Protein AF-I8ZLS2-F1 (afdb_monomer)

Solvent-accessible surface area (backbone atoms only — not comparable to full-atom values): 9508 Å² total; per-residue (Å²): 134,56,75,64,62,49,50,49,52,53,51,56,55,46,58,72,50,44,85,75,38,63,68,70,61,53,52,52,38,51,51,44,52,49,48,49,39,51,52,36,52,48,52,54,50,51,46,39,74,74,70,47,49,79,75,54,50,71,69,41,49,91,38,90,87,40,70,67,37,42,52,49,46,52,49,36,13,74,75,77,31,34,45,71,34,33,87,58,23,58,75,43,56,72,40,91,88,47,81,65,40,54,65,54,51,51,50,37,54,52,49,37,63,70,38,39,19,83,90,37,36,92,79,53,60,69,69,53,49,67,42,59,74,42,49,67,63,52,29,98,44,72,70,47,18,22,51,46,48,52,52,50,51,59,64,52,63,77,62,79,64,93,86,73,82,130

Radius of gyration: 16.26 Å; Cα contacts (8 Å, |Δi|>4): 140; chains: 1; bounding box: 38×34×47 Å

Nearest PDB s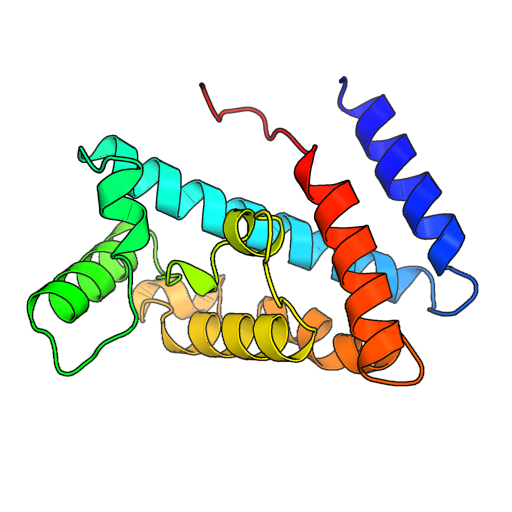tructures (foldseek):
  5f5p-assembly1_A  TM=2.804E-01  e=4.391E+00  Homo sapiens
  3pi8-assembly1_D  TM=2.028E-01  e=1.449E+00  Bos taurus
  6xz6-assembly2_C  TM=2.350E-01  e=3.413E+00  Trypanosoma brucei brucei TREU927
  1si4-assembly1_B  TM=1.750E-01  e=3.775E+00  Homo sapiens

Organism: NCBI:txid997891

pLDDT: mean 86.08, std 15.0, range [33.38, 98.56]

Foldseek 3Di:
DDPVVLVVLLVVLLVVQCVQDPSVLSVLLLVLLLVLQVLLVVLVVVCVVVPDDPVNLLVQDDDPVDPVNVVVLVVCCVPVFFGFHSCLRLVNCPDVPRPDWLVSPLVRLVRGLVSGHPVCCVPCHCSCVSNNVCLCSCDVDRVSSRVSVVSSSVSSVPDDDPPDDD

Mean predicted aligned error: 6.28 Å

InterPro domains:
  IPR022749 N6 adenine-specific DNA methyltransferase, N-terminal domain [PF12161] (6-156)
  IPR029063 S-adenosyl-L-methionine-dependent methyltransferase superfamily [SSF53335] (4-162)
  IPR038333 Type I restriction enzyme EcoKI-like, methylase subunit, N-terminal domain superfamily [G3DSA:1.20.1260.30] (1-164)

Structure (mmCIF, N/CA/C/O backbone):
data_AF-I8ZLS2-F1
#
_entry.id   AF-I8ZLS2-F1
#
loop_
_atom_site.group_PDB
_atom_site.id
_atom_site.type_symbol
_atom_site.label_atom_id
_atom_site.label_alt_id
_atom_site.label_comp_id
_atom_site.label_asym_id
_atom_site.label_entity_id
_atom_site.label_seq_id
_atom_site.pdbx_PDB_ins_code
_atom_site.Cartn_x
_atom_site.Cartn_y
_atom_site.Cartn_z
_atom_site.occupancy
_atom_site.B_iso_or_equiv
_atom_site.auth_seq_id
_atom_site.auth_comp_id
_atom_site.auth_asym_id
_atom_site.auth_atom_id
_atom_site.pdbx_PDB_model_num
ATOM 1 N N . MET A 1 1 ? -12.319 11.341 -17.790 1.00 52.16 1 MET A N 1
ATOM 2 C CA . MET A 1 1 ? -11.502 10.363 -18.543 1.00 52.16 1 MET A CA 1
ATOM 3 C C . MET A 1 1 ? -12.321 9.091 -18.678 1.00 52.16 1 MET A C 1
ATOM 5 O O . MET A 1 1 ? -12.810 8.620 -17.657 1.00 52.16 1 MET A O 1
ATOM 9 N N . ASN A 1 2 ? -12.563 8.592 -19.894 1.00 56.50 2 ASN A N 1
ATOM 10 C CA . ASN A 1 2 ? -13.366 7.371 -20.076 1.00 56.50 2 ASN A CA 1
ATOM 11 C C . ASN A 1 2 ? -12.494 6.100 -19.935 1.00 56.50 2 ASN A C 1
ATOM 13 O O . ASN A 1 2 ? -11.265 6.175 -20.029 1.00 56.50 2 ASN A O 1
ATOM 17 N N . LYS A 1 3 ? -13.121 4.931 -19.727 1.00 54.72 3 LYS A N 1
ATOM 18 C CA . LYS A 1 3 ? -12.433 3.633 -19.538 1.00 54.72 3 LYS A CA 1
ATOM 19 C C . LYS A 1 3 ? -11.447 3.291 -20.671 1.00 54.72 3 LYS A C 1
ATOM 21 O O . LYS A 1 3 ? -10.417 2.674 -20.427 1.00 54.72 3 LYS A O 1
ATOM 26 N N . GLN A 1 4 ? -11.734 3.729 -21.893 1.00 55.09 4 GLN A N 1
ATOM 27 C CA . GLN A 1 4 ? -10.960 3.449 -23.104 1.00 55.09 4 GLN A CA 1
ATOM 28 C C . GLN A 1 4 ? -9.694 4.314 -23.197 1.00 55.09 4 GLN A C 1
ATOM 30 O O . GLN A 1 4 ? -8.612 3.808 -23.468 1.00 55.09 4 GLN A O 1
ATOM 35 N N . GLN A 1 5 ? -9.794 5.609 -22.880 1.00 58.91 5 GLN A N 1
ATOM 36 C CA . GLN A 1 5 ? -8.637 6.513 -22.780 1.00 58.91 5 GLN A CA 1
ATOM 37 C C . GLN A 1 5 ? -7.665 6.064 -21.689 1.00 58.91 5 GLN A C 1
ATOM 39 O O . GLN A 1 5 ? -6.450 6.217 -21.811 1.00 58.91 5 GLN A O 1
ATOM 44 N N . LEU A 1 6 ? -8.217 5.493 -20.625 1.00 60.62 6 LEU A N 1
ATOM 45 C CA . LEU A 1 6 ? -7.468 4.982 -19.501 1.00 60.62 6 LEU A CA 1
ATOM 46 C C . LEU A 1 6 ? -6.737 3.683 -19.824 1.00 60.62 6 LEU A C 1
ATOM 48 O O . LEU A 1 6 ? -5.533 3.593 -19.593 1.00 60.62 6 LEU A O 1
ATOM 52 N N . ALA A 1 7 ? -7.430 2.733 -20.454 1.00 63.19 7 ALA A N 1
ATOM 53 C CA . ALA A 1 7 ? -6.807 1.545 -21.020 1.00 63.19 7 ALA A CA 1
ATOM 54 C C . ALA A 1 7 ? -5.687 1.928 -22.000 1.00 63.19 7 ALA A C 1
ATOM 56 O O . ALA A 1 7 ? -4.582 1.415 -21.878 1.00 63.19 7 ALA A O 1
ATOM 57 N N . ASN A 1 8 ? -5.917 2.905 -22.886 1.00 64.19 8 ASN A N 1
ATOM 58 C CA . ASN A 1 8 ? -4.910 3.382 -23.837 1.00 64.19 8 ASN A CA 1
ATOM 59 C C . ASN A 1 8 ? -3.694 4.025 -23.152 1.00 64.19 8 ASN A C 1
ATOM 61 O O . ASN A 1 8 ? -2.567 3.774 -23.569 1.00 64.19 8 ASN A O 1
ATOM 65 N N . LYS A 1 9 ? -3.880 4.819 -22.086 1.00 64.50 9 LYS A N 1
ATOM 66 C CA . LYS A 1 9 ? -2.7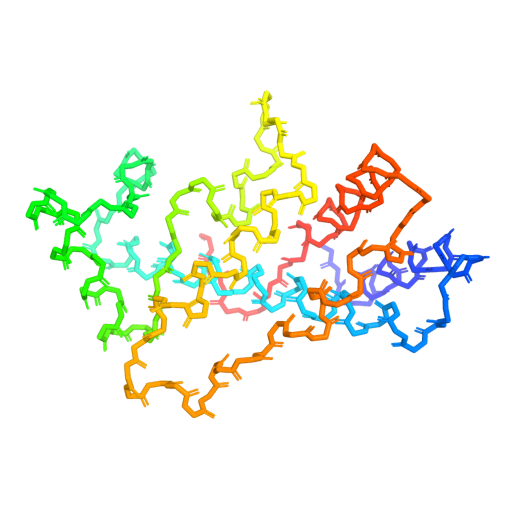63 5.371 -21.297 1.00 64.50 9 LYS A CA 1
ATOM 67 C C . LYS A 1 9 ? -1.981 4.280 -20.566 1.00 64.50 9 LYS A C 1
ATOM 69 O O . LYS A 1 9 ? -0.747 4.328 -20.575 1.00 64.50 9 LYS A O 1
ATOM 74 N N . ILE A 1 10 ? -2.684 3.308 -19.970 1.00 63.28 10 ILE A N 1
ATOM 75 C CA . ILE A 1 10 ? -2.067 2.139 -19.332 1.00 63.28 10 ILE A CA 1
ATOM 76 C C . ILE A 1 10 ? -1.202 1.406 -20.356 1.00 63.28 10 ILE A C 1
ATOM 78 O O . ILE A 1 10 ? -0.015 1.185 -20.127 1.00 63.28 10 ILE A O 1
ATOM 82 N N . TRP A 1 11 ? -1.775 1.114 -21.523 1.00 64.81 11 TRP A N 1
ATOM 83 C CA . TRP A 1 11 ? -1.114 0.378 -22.594 1.00 64.81 11 TRP A CA 1
ATOM 84 C C . TRP A 1 11 ? 0.059 1.150 -23.216 1.00 64.81 11 TRP A C 1
ATOM 86 O O . TRP A 1 11 ? 1.114 0.580 -23.484 1.00 64.81 11 TRP A O 1
ATOM 96 N N . ALA A 1 12 ? -0.070 2.466 -23.401 1.00 65.06 12 ALA A N 1
ATOM 97 C CA . ALA A 1 12 ? 0.999 3.306 -23.939 1.00 65.06 12 ALA A CA 1
ATOM 98 C C . ALA A 1 12 ? 2.199 3.408 -22.984 1.00 65.06 12 ALA A C 1
ATOM 100 O O . ALA A 1 12 ? 3.350 3.366 -23.423 1.00 65.06 12 ALA A O 1
ATOM 101 N N . SER A 1 13 ? 1.945 3.510 -21.678 1.00 60.84 13 SER A N 1
ATOM 102 C CA . SER A 1 13 ? 3.008 3.487 -20.666 1.00 60.84 13 SER A CA 1
ATOM 103 C C . SER A 1 13 ? 3.629 2.097 -20.542 1.00 60.84 13 SER A C 1
ATOM 105 O O . SER A 1 13 ? 4.850 1.990 -20.429 1.00 60.84 13 SER A O 1
ATOM 107 N N . ALA A 1 14 ? 2.812 1.048 -20.684 1.00 59.34 14 ALA A N 1
ATOM 108 C CA . ALA A 1 14 ? 3.280 -0.328 -20.761 1.00 59.34 14 ALA A CA 1
ATOM 109 C C . ALA A 1 14 ? 4.263 -0.549 -21.907 1.00 59.34 14 ALA A C 1
ATOM 111 O O . ALA A 1 14 ? 5.346 -1.097 -21.707 1.00 59.34 14 ALA A O 1
ATOM 112 N N . ASN A 1 15 ? 3.943 -0.039 -23.095 1.00 62.03 15 ASN A N 1
ATOM 113 C CA . ASN A 1 15 ? 4.819 -0.143 -24.257 1.00 62.03 15 ASN A CA 1
ATOM 114 C C . ASN A 1 15 ? 6.165 0.560 -24.080 1.00 62.03 15 ASN A C 1
ATOM 116 O O . ASN A 1 15 ? 7.161 0.072 -24.604 1.00 62.03 15 ASN A O 1
ATOM 120 N N . LYS A 1 16 ? 6.233 1.667 -23.328 1.00 62.22 16 LYS A N 1
ATOM 121 C CA . LYS A 1 16 ? 7.511 2.344 -23.040 1.00 62.22 16 LYS A CA 1
ATOM 122 C C . LYS A 1 16 ? 8.429 1.519 -22.133 1.00 62.22 16 LYS A C 1
ATOM 124 O O . LYS A 1 16 ? 9.641 1.685 -22.201 1.00 62.22 16 LYS A O 1
ATOM 129 N N . MET A 1 17 ? 7.868 0.641 -21.300 1.00 56.22 17 MET A N 1
ATOM 130 C CA . MET A 1 17 ? 8.620 -0.237 -20.389 1.00 56.22 17 MET A CA 1
ATOM 131 C C . MET A 1 17 ? 8.862 -1.643 -20.966 1.00 56.22 17 MET A C 1
ATOM 133 O O . MET A 1 17 ? 9.765 -2.350 -20.519 1.00 56.22 17 MET A O 1
ATOM 137 N N . ARG A 1 18 ? 8.107 -2.021 -22.007 1.00 56.62 18 ARG A N 1
ATOM 138 C CA . ARG A 1 18 ? 8.181 -3.301 -22.731 1.00 56.62 18 ARG A CA 1
ATOM 139 C C . ARG A 1 18 ? 9.554 -3.609 -23.337 1.00 56.62 18 ARG A C 1
ATOM 141 O O . ARG A 1 18 ? 9.837 -4.767 -23.610 1.00 56.62 18 ARG A O 1
ATOM 148 N N . SER A 1 19 ? 10.417 -2.611 -23.530 1.00 56.91 19 SER A N 1
ATOM 149 C CA . SER A 1 19 ? 11.779 -2.832 -24.036 1.00 56.91 19 SER A CA 1
ATOM 150 C C . SER A 1 19 ? 12.711 -3.529 -23.034 1.00 56.91 19 SER A C 1
ATOM 152 O O . SER A 1 19 ? 13.779 -3.973 -23.443 1.00 56.91 19 SER A O 1
ATOM 154 N N . LYS A 1 20 ? 12.329 -3.642 -21.749 1.00 58.09 20 LYS A N 1
ATOM 155 C CA . LYS A 1 20 ? 13.156 -4.261 -20.692 1.00 58.09 20 LYS A CA 1
ATOM 156 C C . LYS A 1 20 ? 12.515 -5.455 -19.967 1.00 58.09 20 LYS A C 1
ATOM 158 O O . LYS A 1 20 ? 13.225 -6.182 -19.284 1.00 58.09 20 LYS A O 1
ATOM 163 N N . ILE A 1 21 ? 11.201 -5.665 -20.087 1.00 62.72 21 ILE A N 1
ATOM 164 C CA . ILE A 1 21 ? 10.448 -6.707 -19.362 1.00 62.72 21 ILE A CA 1
ATOM 165 C C . ILE A 1 21 ? 9.556 -7.452 -20.356 1.00 62.72 21 ILE A C 1
ATOM 167 O O . ILE A 1 21 ? 8.883 -6.816 -21.171 1.00 62.72 21 ILE A O 1
ATOM 171 N N . GLU A 1 22 ? 9.507 -8.785 -20.275 1.00 64.69 22 GLU A N 1
ATOM 172 C CA . GLU A 1 22 ? 8.559 -9.576 -21.065 1.00 64.69 22 GLU A CA 1
ATOM 173 C C . GLU A 1 22 ? 7.122 -9.086 -20.834 1.00 64.69 22 GLU A C 1
ATOM 175 O O . GLU A 1 22 ? 6.666 -8.949 -19.696 1.00 64.69 22 GLU A O 1
ATOM 180 N N . ALA A 1 23 ? 6.391 -8.829 -21.924 1.00 59.00 23 ALA A N 1
ATOM 181 C CA . ALA A 1 23 ? 5.094 -8.147 -21.897 1.00 59.00 23 ALA A CA 1
ATOM 182 C C . ALA A 1 23 ? 4.062 -8.783 -20.941 1.00 59.00 23 ALA A C 1
ATOM 184 O O . ALA A 1 23 ? 3.220 -8.074 -20.389 1.00 59.00 23 ALA A O 1
ATOM 185 N N . ASN A 1 24 ? 4.150 -10.098 -20.719 1.00 65.25 24 ASN A N 1
ATOM 186 C CA . ASN A 1 24 ? 3.255 -10.836 -19.831 1.00 65.25 24 ASN A CA 1
ATOM 187 C C . ASN A 1 24 ? 3.505 -10.522 -18.345 1.00 65.25 24 ASN A C 1
ATOM 189 O O . ASN A 1 24 ? 2.548 -10.290 -17.617 1.00 65.25 24 ASN A O 1
ATOM 193 N N . GLN A 1 25 ? 4.764 -10.405 -17.909 1.00 71.38 25 GLN A N 1
ATOM 194 C CA . GLN A 1 25 ? 5.096 -10.104 -16.504 1.00 71.38 25 GLN A CA 1
ATOM 195 C C . GLN A 1 25 ? 4.711 -8.672 -16.129 1.00 71.38 25 GLN A C 1
ATOM 197 O O . GLN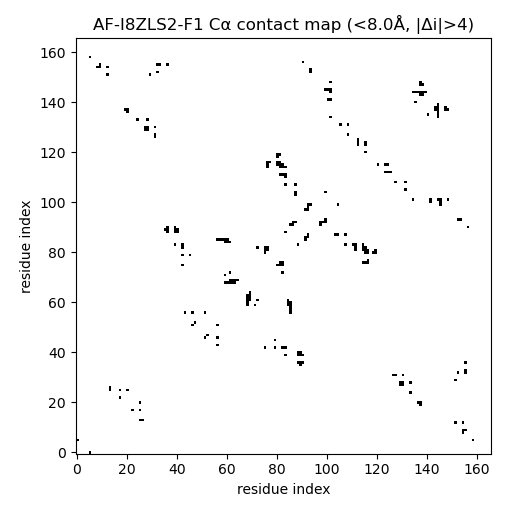 A 1 25 ? 4.243 -8.392 -15.029 1.00 71.38 25 GLN A O 1
ATOM 202 N N . TYR A 1 26 ? 4.869 -7.751 -17.075 1.00 73.25 26 TYR A N 1
ATOM 203 C CA . TYR A 1 26 ? 4.534 -6.354 -16.855 1.00 73.25 26 TYR A CA 1
ATOM 204 C C . TYR A 1 26 ? 3.029 -6.126 -16.632 1.00 73.25 26 TYR A C 1
ATOM 206 O O . TYR A 1 26 ? 2.638 -5.305 -15.798 1.00 73.25 26 TYR A O 1
ATOM 214 N N . LYS A 1 27 ? 2.179 -6.868 -17.355 1.00 77.19 27 LYS A N 1
ATOM 215 C CA . LYS A 1 27 ? 0.724 -6.853 -17.156 1.00 77.19 27 LYS A CA 1
ATOM 216 C C . LYS A 1 27 ? 0.374 -7.226 -15.716 1.00 77.19 27 LYS A C 1
ATOM 218 O O . LYS A 1 27 ? -0.420 -6.521 -15.096 1.00 77.19 27 LYS A O 1
ATOM 223 N N . ASP A 1 28 ? 0.989 -8.281 -15.192 1.00 82.44 28 ASP A N 1
ATOM 224 C CA . ASP A 1 28 ? 0.717 -8.764 -13.840 1.00 82.44 28 ASP A CA 1
ATOM 225 C C . ASP A 1 28 ? 1.141 -7.732 -12.788 1.00 82.44 28 ASP A C 1
ATOM 227 O O . ASP A 1 28 ? 0.385 -7.467 -11.858 1.00 82.44 28 ASP A O 1
ATOM 231 N N . TYR A 1 29 ? 2.268 -7.036 -12.984 1.00 85.94 29 TYR A N 1
ATOM 232 C CA . TYR A 1 29 ? 2.695 -5.970 -12.067 1.00 85.94 29 TYR A CA 1
ATOM 233 C C . TYR A 1 29 ? 1.716 -4.796 -12.031 1.00 85.94 29 TYR A C 1
ATOM 235 O O . TYR A 1 29 ? 1.397 -4.290 -10.955 1.00 85.94 29 TYR A O 1
ATOM 243 N N . ILE A 1 30 ? 1.212 -4.367 -13.193 1.00 83.94 30 ILE A N 1
ATOM 244 C CA . ILE A 1 30 ? 0.194 -3.313 -13.254 1.00 83.94 30 ILE A CA 1
ATOM 245 C C . ILE A 1 30 ? -1.091 -3.763 -12.566 1.00 83.94 30 ILE A C 1
ATOM 247 O O . ILE A 1 30 ? -1.647 -2.993 -11.788 1.00 83.94 30 ILE A O 1
ATOM 251 N N . LEU A 1 31 ? -1.563 -4.982 -12.835 1.00 86.19 31 LEU A N 1
ATOM 252 C CA . LEU A 1 31 ? -2.783 -5.503 -12.218 1.00 86.19 31 LEU A CA 1
ATOM 253 C C . LEU A 1 31 ? -2.645 -5.593 -10.695 1.00 86.19 31 LEU A C 1
ATOM 255 O O . LEU A 1 31 ? -3.546 -5.148 -9.986 1.00 86.19 31 LEU A O 1
ATOM 259 N N . SER A 1 32 ? -1.506 -6.0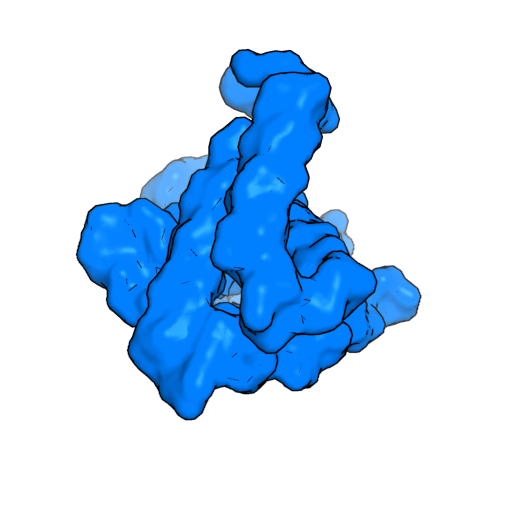69 -10.190 1.00 91.81 32 SER A N 1
ATOM 260 C CA . SER A 1 32 ? -1.221 -6.089 -8.754 1.00 91.81 32 SER A CA 1
ATOM 261 C C . SER A 1 32 ? -1.188 -4.682 -8.150 1.00 91.81 32 SER A C 1
ATOM 263 O O . SER A 1 32 ? -1.798 -4.459 -7.113 1.00 91.81 32 SER A O 1
ATOM 265 N N . LEU A 1 33 ? -0.548 -3.701 -8.794 1.00 92.44 33 LEU A N 1
ATOM 266 C CA . LEU A 1 33 ? -0.523 -2.320 -8.287 1.00 92.44 33 LEU A CA 1
ATOM 267 C C . LEU A 1 33 ? -1.902 -1.644 -8.332 1.00 92.44 33 LEU A C 1
ATOM 269 O O . LEU A 1 33 ? -2.242 -0.870 -7.439 1.00 92.44 33 LEU A O 1
ATOM 273 N N . ILE A 1 34 ? -2.708 -1.941 -9.354 1.00 90.38 34 ILE A N 1
ATOM 274 C CA . ILE A 1 34 ? -4.110 -1.518 -9.438 1.00 90.38 34 ILE A CA 1
ATOM 275 C C . ILE A 1 34 ? -4.909 -2.095 -8.273 1.00 90.38 34 ILE A C 1
ATOM 277 O O . ILE A 1 34 ? -5.673 -1.376 -7.632 1.00 90.38 34 ILE A O 1
ATOM 281 N N . PHE A 1 35 ? -4.721 -3.381 -7.996 1.00 93.12 35 PHE A N 1
ATOM 282 C CA . PHE A 1 35 ? -5.400 -4.054 -6.904 1.00 93.12 35 PHE A CA 1
ATOM 283 C C . PHE A 1 35 ? -4.960 -3.509 -5.540 1.00 93.12 35 PHE A C 1
ATOM 285 O O . PHE A 1 35 ? -5.806 -3.220 -4.701 1.00 93.12 35 PHE A O 1
ATOM 292 N N . TYR A 1 36 ? -3.666 -3.242 -5.348 1.00 96.38 36 TYR A N 1
ATOM 293 C CA . TYR A 1 36 ? -3.166 -2.583 -4.141 1.00 96.38 36 TYR A CA 1
ATOM 294 C C . TYR A 1 36 ? -3.786 -1.190 -3.947 1.00 96.38 36 TYR A C 1
ATOM 296 O O . TYR A 1 36 ? -4.218 -0.850 -2.847 1.00 96.38 36 TYR A O 1
ATOM 304 N N . LYS A 1 37 ? -3.903 -0.393 -5.023 1.00 94.62 37 LYS A N 1
ATOM 305 C CA . LYS A 1 37 ? -4.629 0.886 -4.980 1.00 94.62 37 LYS A CA 1
ATOM 306 C C . LYS A 1 37 ? -6.079 0.688 -4.537 1.00 94.62 37 LYS A C 1
ATOM 308 O O . LYS A 1 37 ? -6.543 1.427 -3.679 1.00 94.62 37 LYS A O 1
ATOM 313 N N . LEU A 1 38 ? -6.780 -0.298 -5.101 1.00 93.19 38 LEU A N 1
ATOM 314 C CA . LEU A 1 38 ? -8.167 -0.592 -4.735 1.00 93.19 38 LEU A CA 1
ATOM 315 C C . LEU A 1 38 ? -8.299 -0.918 -3.241 1.00 93.19 38 LEU A C 1
ATOM 317 O O . LEU A 1 38 ? -9.218 -0.417 -2.602 1.00 93.19 38 LEU A O 1
ATOM 321 N N . LEU A 1 39 ? -7.372 -1.703 -2.686 1.00 96.31 39 LEU A N 1
ATOM 322 C CA . LEU A 1 39 ? -7.365 -2.053 -1.265 1.00 96.31 39 LEU A CA 1
ATOM 323 C C . LEU A 1 39 ? -7.091 -0.837 -0.369 1.00 96.31 39 LEU A C 1
ATOM 325 O O . LEU A 1 39 ? -7.821 -0.628 0.598 1.00 96.31 39 LEU A O 1
ATOM 329 N N . SER A 1 40 ? -6.100 -0.007 -0.718 1.00 97.44 40 SER A N 1
ATOM 330 C CA . SER A 1 40 ? -5.832 1.258 -0.013 1.00 97.44 40 SER A CA 1
ATOM 331 C C . SER A 1 40 ? -7.037 2.194 -0.032 1.00 97.44 40 SER A C 1
ATOM 333 O O . SER A 1 40 ? -7.424 2.725 1.004 1.00 97.44 40 SER A O 1
ATOM 335 N N . ASP A 1 41 ? -7.644 2.398 -1.204 1.00 95.12 41 ASP A N 1
ATOM 336 C CA . ASP A 1 41 ? -8.798 3.285 -1.328 1.00 95.12 41 ASP A CA 1
ATOM 337 C C . ASP A 1 41 ? -10.004 2.718 -0.562 1.00 95.12 41 ASP A C 1
ATOM 339 O O . ASP A 1 41 ? -10.761 3.475 0.038 1.00 95.12 41 ASP A O 1
ATOM 343 N N . ASN A 1 42 ? -10.197 1.394 -0.569 1.00 95.62 42 ASN A N 1
ATOM 344 C CA . ASN A 1 42 ? -11.263 0.739 0.185 1.00 95.62 42 ASN A CA 1
ATOM 345 C C . ASN A 1 42 ? -11.105 0.940 1.697 1.00 95.62 42 ASN A C 1
ATOM 347 O O . ASN A 1 42 ? -12.087 1.264 2.353 1.00 95.62 42 ASN A O 1
ATOM 351 N N . GLU A 1 43 ? -9.892 0.819 2.238 1.00 97.81 43 GLU A N 1
ATOM 352 C CA . GLU A 1 43 ? -9.635 1.054 3.663 1.00 97.81 43 GLU A CA 1
ATOM 353 C C . GLU A 1 43 ? -9.890 2.509 4.061 1.00 97.81 43 GLU A C 1
ATOM 355 O O . GLU A 1 43 ? -10.630 2.768 5.007 1.00 97.81 43 GLU A O 1
ATOM 360 N N . VAL A 1 44 ? -9.382 3.463 3.275 1.00 97.06 44 VAL A N 1
ATOM 361 C CA . VAL A 1 44 ? -9.649 4.893 3.491 1.00 97.06 44 VAL A CA 1
ATOM 362 C C . VAL A 1 44 ? -11.148 5.191 3.441 1.00 97.06 44 VAL A C 1
ATOM 364 O O . VAL A 1 44 ? -11.671 5.869 4.322 1.00 97.06 44 VAL A O 1
ATOM 367 N N . ASN A 1 45 ? -11.859 4.680 2.434 1.00 95.94 45 ASN A N 1
ATOM 368 C CA . ASN A 1 45 ? -13.300 4.901 2.308 1.00 95.94 45 ASN A CA 1
ATOM 369 C C . ASN A 1 45 ? -14.081 4.246 3.450 1.00 95.94 45 ASN A C 1
ATOM 371 O O . ASN A 1 45 ? -15.049 4.827 3.937 1.00 95.94 45 ASN A O 1
ATOM 375 N N . TYR A 1 46 ? -13.660 3.060 3.888 1.00 96.88 46 TYR A N 1
ATOM 376 C CA . TYR A 1 46 ? -14.267 2.365 5.012 1.00 96.88 46 TYR A CA 1
ATOM 377 C C . TYR A 1 46 ? -14.113 3.168 6.309 1.00 96.88 46 TYR A C 1
ATOM 379 O O . TYR A 1 46 ? -15.115 3.449 6.966 1.00 96.88 46 TYR A O 1
ATOM 387 N N . LEU A 1 47 ? -12.902 3.638 6.622 1.00 97.38 47 LEU A N 1
ATOM 388 C CA . LEU A 1 47 ? -12.646 4.496 7.782 1.00 97.38 47 LEU A CA 1
ATOM 389 C C . LEU A 1 47 ? -13.462 5.796 7.710 1.00 97.38 47 LEU A C 1
ATOM 391 O O . LEU A 1 47 ? -14.124 6.177 8.675 1.00 97.38 47 LEU A O 1
ATOM 395 N N . LYS A 1 48 ? -13.513 6.446 6.542 1.00 97.06 48 LYS A N 1
ATOM 396 C CA . LYS A 1 48 ? -14.352 7.642 6.349 1.00 97.06 48 LYS A CA 1
ATOM 397 C C . LYS A 1 4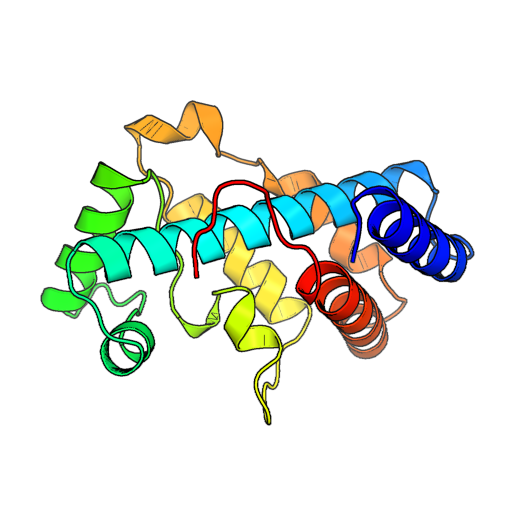8 ? -15.839 7.360 6.559 1.00 97.06 48 LYS A C 1
ATOM 399 O O . LYS A 1 48 ? -16.544 8.191 7.125 1.00 97.06 48 LYS A O 1
ATOM 404 N N . SER A 1 49 ? -16.323 6.185 6.152 1.00 96.12 49 SER A N 1
ATOM 405 C CA . SER A 1 49 ? -17.731 5.796 6.325 1.00 96.12 49 SER A CA 1
ATOM 406 C C . SER A 1 49 ? -18.150 5.655 7.791 1.00 96.12 49 SER A C 1
ATOM 408 O O . SER A 1 49 ? -19.331 5.797 8.100 1.00 96.12 49 SER A O 1
ATOM 410 N N . ILE A 1 50 ? -17.187 5.434 8.691 1.00 95.50 50 ILE A N 1
ATOM 411 C CA . ILE A 1 50 ? -17.403 5.369 10.141 1.00 95.50 50 ILE A CA 1
ATOM 412 C C . ILE A 1 50 ? -16.974 6.654 10.867 1.00 95.50 50 ILE A C 1
ATOM 414 O O . ILE A 1 50 ? -16.891 6.665 12.093 1.00 95.50 50 ILE A O 1
ATOM 418 N N . GLY A 1 51 ? -16.729 7.742 10.128 1.00 96.38 51 GLY A N 1
ATOM 419 C CA . GLY A 1 51 ? -16.526 9.081 10.685 1.00 96.38 51 GLY A CA 1
ATOM 420 C C . GLY A 1 51 ? -15.080 9.572 10.754 1.00 96.38 51 GLY A C 1
ATOM 421 O O . GLY A 1 51 ? -14.868 10.655 11.289 1.00 96.38 51 GLY A O 1
ATOM 422 N N . TRP A 1 52 ? -14.101 8.838 10.213 1.00 97.06 52 TRP A N 1
ATOM 423 C CA . TRP A 1 52 ? -12.718 9.324 10.167 1.00 97.06 52 TRP A CA 1
ATOM 424 C C . TRP A 1 52 ? -12.559 10.505 9.210 1.00 97.06 52 TRP A C 1
ATOM 426 O O . TRP A 1 52 ? -13.065 10.497 8.083 1.00 97.06 52 TRP A O 1
ATOM 436 N N . THR A 1 53 ? -11.794 11.496 9.647 1.00 97.56 53 THR A N 1
ATOM 437 C CA . THR A 1 53 ? -11.361 12.642 8.846 1.00 97.56 53 THR A CA 1
ATOM 438 C C . THR A 1 53 ? -10.045 12.357 8.116 1.00 97.56 53 THR A C 1
ATOM 440 O O . THR A 1 53 ? -9.382 11.342 8.346 1.00 97.56 53 THR A O 1
ATOM 443 N N . ASP A 1 54 ? -9.643 13.250 7.205 1.00 94.62 54 ASP A N 1
ATOM 444 C CA . ASP A 1 54 ? -8.318 13.160 6.579 1.00 94.62 54 ASP A CA 1
ATOM 445 C C . ASP A 1 54 ? -7.190 13.373 7.603 1.00 94.62 54 ASP A C 1
ATOM 447 O O . ASP A 1 54 ? -6.108 12.804 7.442 1.00 94.62 54 ASP A O 1
ATOM 451 N N . GLU A 1 55 ? -7.453 14.140 8.665 1.00 96.25 55 GLU A N 1
ATOM 452 C CA . GLU A 1 55 ? -6.570 14.331 9.812 1.00 96.25 55 GLU A CA 1
ATOM 453 C C . GLU A 1 55 ? -6.426 13.051 10.642 1.00 96.25 55 GLU A C 1
ATOM 455 O O . GLU A 1 55 ? -5.313 12.722 11.036 1.00 96.25 55 GLU A O 1
ATOM 460 N N . ASP A 1 56 ? -7.499 12.285 10.844 1.00 96.56 56 ASP A N 1
ATOM 461 C CA . ASP A 1 56 ? -7.431 11.017 11.583 1.00 96.56 56 ASP A CA 1
ATOM 462 C C . ASP A 1 56 ? -6.643 9.962 10.799 1.00 96.56 56 ASP A C 1
ATOM 464 O O . ASP A 1 56 ? -5.808 9.253 11.358 1.00 96.56 56 ASP A O 1
ATOM 468 N N . ILE A 1 57 ? -6.823 9.893 9.475 1.00 96.88 57 ILE A N 1
ATOM 469 C CA . ILE A 1 57 ? -6.147 8.904 8.619 1.00 96.88 57 ILE A CA 1
ATOM 470 C C . ILE A 1 57 ? -4.617 8.973 8.736 1.00 96.88 57 ILE A C 1
ATOM 472 O O . ILE A 1 57 ? -3.949 7.948 8.589 1.00 96.88 57 ILE A O 1
ATOM 476 N N . VAL A 1 58 ? -4.030 10.144 9.017 1.00 95.88 58 VAL A N 1
ATOM 477 C CA . VAL A 1 58 ? -2.564 10.263 9.159 1.00 95.88 58 VAL A CA 1
ATOM 478 C C . VAL A 1 58 ? -2.016 9.533 10.387 1.00 95.88 58 VAL A C 1
ATOM 480 O O . VAL A 1 58 ? -0.817 9.264 10.443 1.00 95.88 58 VAL A O 1
ATOM 483 N N . THR A 1 59 ? -2.888 9.210 11.344 1.00 95.75 59 THR A N 1
ATOM 484 C CA . THR A 1 59 ? -2.570 8.501 12.591 1.00 95.75 59 THR A CA 1
ATOM 485 C C . THR A 1 59 ? -2.652 6.978 12.456 1.00 95.75 59 THR A C 1
ATOM 487 O O . THR A 1 59 ? -2.308 6.258 13.387 1.00 95.75 59 THR A O 1
ATOM 490 N N . LEU A 1 60 ? -3.064 6.467 11.291 1.00 96.69 60 LEU A N 1
ATOM 491 C CA . LEU A 1 60 ? -3.187 5.036 11.027 1.00 96.69 60 LEU A CA 1
ATOM 492 C C . LEU A 1 60 ? -1.795 4.377 10.992 1.00 96.69 60 LEU A C 1
ATOM 494 O O . LEU A 1 60 ? -1.088 4.471 9.988 1.00 96.69 60 LEU A O 1
ATOM 498 N N . VAL A 1 61 ? -1.379 3.717 12.075 1.00 97.31 61 VAL A N 1
ATOM 499 C CA . VAL A 1 61 ? -0.020 3.160 12.222 1.00 97.31 61 VAL A CA 1
ATOM 500 C C . VAL A 1 61 ? -0.028 1.694 12.654 1.00 97.31 61 VAL A C 1
ATOM 502 O O . VAL A 1 61 ? -0.865 1.277 13.450 1.00 97.31 61 VAL A O 1
ATOM 505 N N . GLU A 1 62 ? 0.931 0.907 12.157 1.00 97.44 62 GLU A N 1
ATOM 506 C CA . GLU A 1 62 ? 1.209 -0.438 12.684 1.00 97.44 62 GLU A CA 1
ATOM 507 C C . GLU A 1 62 ? 2.029 -0.299 13.980 1.00 97.44 62 GLU A C 1
ATOM 509 O O . GLU A 1 62 ? 3.260 -0.275 13.943 1.00 97.44 62 GLU A O 1
ATOM 514 N N . ASN A 1 63 ? 1.356 -0.167 15.127 1.00 97.06 63 ASN A N 1
ATOM 515 C CA . ASN A 1 63 ? 1.999 -0.100 16.442 1.00 97.06 63 ASN A CA 1
ATOM 516 C C . ASN A 1 63 ? 1.357 -1.106 17.409 1.00 97.06 63 ASN A C 1
ATOM 518 O O . ASN A 1 63 ? 0.195 -0.967 17.771 1.00 97.06 63 ASN A O 1
ATOM 522 N N . HIS A 1 64 ? 2.123 -2.121 17.820 1.00 95.81 64 HIS A N 1
ATOM 523 C CA . HIS A 1 64 ? 1.651 -3.202 18.700 1.00 95.81 64 HIS A CA 1
ATOM 524 C C . HIS A 1 64 ? 1.757 -2.865 20.194 1.00 95.81 64 HIS A C 1
ATOM 526 O O . HIS A 1 64 ? 1.242 -3.609 21.024 1.00 95.81 64 HIS A O 1
ATOM 532 N N . GLU A 1 65 ? 2.426 -1.764 20.540 1.00 97.38 65 GLU A N 1
ATOM 533 C CA . GLU A 1 65 ? 2.576 -1.285 21.922 1.00 97.38 65 GLU A CA 1
ATOM 534 C C . GLU A 1 65 ? 1.514 -0.236 22.289 1.00 97.38 65 GLU A C 1
ATOM 536 O O . GLU A 1 65 ? 1.281 0.031 23.467 1.00 97.38 65 GLU A O 1
ATOM 541 N N . ASP A 1 66 ? 0.850 0.340 21.286 1.00 97.50 66 ASP A N 1
ATOM 542 C CA . ASP A 1 66 ? -0.221 1.317 21.445 1.00 97.50 66 ASP A CA 1
ATOM 543 C C . ASP A 1 66 ? -1.586 0.623 21.364 1.00 97.50 66 ASP A C 1
ATOM 545 O O . ASP A 1 66 ? -1.959 0.040 20.344 1.00 97.50 66 ASP A O 1
ATOM 549 N N . GLN A 1 67 ? -2.347 0.691 22.457 1.00 97.19 67 GLN A N 1
ATOM 550 C CA . GLN A 1 67 ? -3.643 0.031 22.564 1.00 97.19 67 GLN A CA 1
ATOM 551 C C . GLN A 1 67 ? -4.666 0.564 21.548 1.00 97.19 67 GLN A C 1
ATOM 553 O O . GLN A 1 67 ? -5.459 -0.222 21.030 1.00 97.19 67 GLN A O 1
ATOM 558 N N . GLU A 1 68 ? -4.659 1.862 21.236 1.00 95.38 68 GLU A N 1
ATOM 559 C CA . GLU A 1 68 ? -5.574 2.446 20.250 1.00 95.38 68 GLU A CA 1
ATOM 560 C C . GLU A 1 68 ? -5.224 1.974 18.838 1.00 95.38 68 GLU A C 1
ATOM 562 O O . GLU A 1 68 ? -6.111 1.552 18.088 1.00 95.38 68 GLU A O 1
ATOM 567 N N . ALA A 1 69 ? -3.930 1.938 18.509 1.00 97.00 69 ALA A N 1
ATOM 568 C CA . ALA A 1 69 ? -3.457 1.414 17.231 1.00 97.00 69 ALA A CA 1
ATOM 569 C C . ALA A 1 69 ? -3.798 -0.076 17.063 1.00 97.00 69 ALA A C 1
ATOM 571 O O . ALA A 1 69 ? -4.312 -0.473 16.016 1.00 97.00 69 ALA A O 1
ATOM 572 N N . VAL A 1 70 ? -3.599 -0.900 18.100 1.00 97.88 70 VAL A N 1
ATOM 573 C CA . VAL A 1 70 ? -3.978 -2.326 18.086 1.00 97.88 70 VAL A CA 1
ATOM 574 C C . VAL A 1 70 ? -5.478 -2.502 17.865 1.00 97.88 70 VAL A C 1
ATOM 576 O O . VAL A 1 70 ? -5.881 -3.298 17.014 1.00 97.88 70 VAL A O 1
ATOM 579 N N . MET A 1 71 ? -6.315 -1.748 18.585 1.00 96.88 71 MET A N 1
ATOM 580 C CA . MET A 1 71 ? -7.766 -1.805 18.393 1.00 96.88 71 MET A CA 1
ATOM 581 C C . MET A 1 71 ? -8.159 -1.436 16.961 1.00 96.88 71 MET A C 1
ATOM 583 O O . MET A 1 71 ? -9.000 -2.115 16.374 1.00 96.88 71 MET A O 1
ATOM 587 N N . MET A 1 72 ? -7.545 -0.401 16.383 1.00 96.50 72 MET A N 1
ATOM 588 C CA . MET A 1 72 ? -7.844 0.032 15.018 1.00 96.50 72 MET A CA 1
ATOM 589 C C . MET A 1 72 ? -7.389 -0.989 13.969 1.00 96.50 72 MET A C 1
ATOM 591 O O . MET A 1 72 ? -8.145 -1.301 13.047 1.00 96.50 72 MET A O 1
ATOM 595 N N . MET A 1 73 ? -6.198 -1.573 14.137 1.00 97.75 73 MET A N 1
ATOM 596 C CA . MET A 1 73 ? -5.719 -2.661 13.282 1.00 97.75 73 MET A CA 1
ATOM 597 C C . MET A 1 73 ? -6.703 -3.833 13.280 1.00 97.75 73 MET A C 1
ATOM 599 O O . MET A 1 73 ? -7.141 -4.268 12.216 1.00 97.75 73 MET A O 1
ATOM 603 N N . GLU A 1 74 ? -7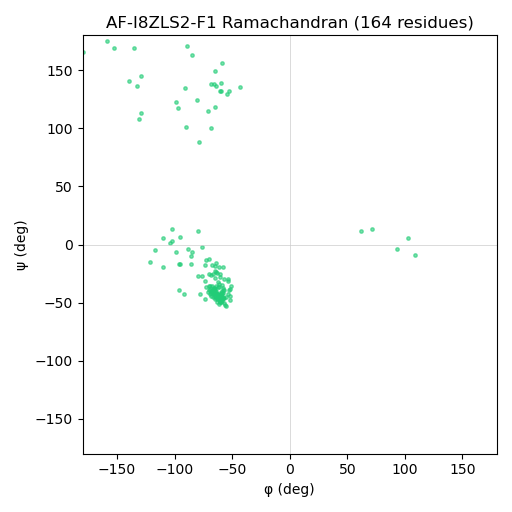.103 -4.323 14.455 1.00 97.31 74 GLU A N 1
ATOM 604 C CA . GLU A 1 74 ? -8.070 -5.420 14.558 1.00 97.31 74 GLU A CA 1
ATOM 605 C C . GLU A 1 74 ? -9.444 -5.039 14.003 1.00 97.31 74 GLU A C 1
ATOM 607 O O . GLU A 1 74 ? -10.111 -5.858 13.366 1.00 97.31 74 GLU A O 1
ATOM 612 N N . TYR A 1 75 ? -9.864 -3.787 14.183 1.00 96.75 75 TYR A N 1
ATOM 613 C CA . TYR A 1 75 ? -11.117 -3.293 13.631 1.00 96.75 75 TYR A CA 1
ATOM 614 C C . TYR A 1 75 ? -11.125 -3.357 12.096 1.00 96.75 75 TYR A C 1
ATOM 616 O O . TYR A 1 75 ? -12.036 -3.958 11.520 1.00 96.75 75 TYR A O 1
ATOM 624 N N . CYS A 1 76 ? -10.100 -2.831 11.419 1.00 97.50 76 CYS A N 1
ATOM 625 C CA . CYS A 1 76 ? -9.976 -2.946 9.961 1.00 97.50 76 CYS A CA 1
ATOM 626 C C . CYS A 1 76 ? -9.921 -4.415 9.520 1.00 97.50 76 CYS A C 1
ATOM 628 O O . CYS A 1 76 ? -10.695 -4.850 8.663 1.00 97.50 76 CYS A O 1
ATOM 630 N N . ARG A 1 77 ? -9.081 -5.227 10.168 1.00 97.50 77 ARG A N 1
ATOM 631 C CA . ARG A 1 77 ? -8.921 -6.649 9.834 1.00 97.50 77 ARG A CA 1
ATOM 632 C C . ARG A 1 77 ? -10.235 -7.419 9.924 1.00 97.50 77 ARG A C 1
ATOM 634 O O . ARG A 1 77 ? -10.530 -8.221 9.041 1.00 97.50 77 ARG A O 1
ATOM 641 N N . ASN A 1 78 ? -11.046 -7.172 10.945 1.00 96.25 78 ASN A N 1
ATOM 642 C CA . ASN A 1 78 ? -12.308 -7.885 11.127 1.00 96.25 78 ASN A CA 1
ATOM 643 C C . ASN A 1 78 ? -13.399 -7.452 10.141 1.00 96.25 78 ASN A C 1
ATOM 645 O O . ASN A 1 78 ? -14.213 -8.284 9.742 1.00 96.25 78 ASN A O 1
ATOM 649 N N . ASN A 1 79 ? -13.399 -6.187 9.717 1.00 95.50 79 ASN A N 1
ATOM 650 C CA . ASN A 1 79 ? -14.468 -5.642 8.881 1.00 95.50 79 ASN A CA 1
ATOM 651 C C . ASN A 1 79 ? -14.160 -5.667 7.377 1.00 95.50 79 ASN A C 1
ATOM 653 O O . ASN A 1 79 ? -15.052 -5.958 6.583 1.00 95.50 79 ASN A O 1
ATOM 657 N N . ILE A 1 80 ? -12.916 -5.387 6.978 1.00 95.75 80 ILE A N 1
ATOM 658 C CA . ILE A 1 80 ? -12.496 -5.346 5.564 1.00 95.75 80 ILE A CA 1
ATOM 659 C C . ILE A 1 80 ? -11.441 -6.402 5.204 1.00 95.75 80 ILE A C 1
ATOM 661 O O . ILE A 1 80 ? -11.110 -6.575 4.031 1.00 95.75 80 ILE A O 1
ATOM 665 N N . GLY A 1 81 ? -10.952 -7.160 6.190 1.00 96.88 81 GLY A N 1
ATOM 666 C CA . GLY A 1 81 ? -10.114 -8.342 5.978 1.00 96.88 81 GLY A CA 1
ATOM 667 C C . GLY A 1 81 ? -8.606 -8.098 6.002 1.00 96.88 81 GLY A C 1
ATOM 668 O O . GLY A 1 81 ? -7.846 -9.062 5.918 1.00 96.88 81 GLY A O 1
ATOM 669 N N . TYR A 1 82 ? -8.158 -6.851 6.128 1.00 98.06 82 TYR A N 1
ATOM 670 C CA . TYR A 1 82 ? -6.748 -6.456 6.155 1.00 98.06 82 TYR A CA 1
ATOM 671 C C . TYR A 1 82 ? -6.587 -5.084 6.828 1.00 98.06 82 TYR A C 1
ATOM 673 O O . TYR A 1 82 ? -7.579 -4.441 7.170 1.00 98.06 82 TYR A O 1
ATOM 681 N N . PHE A 1 83 ? -5.340 -4.655 7.013 1.00 98.44 83 PHE A N 1
ATOM 682 C CA . PHE A 1 83 ? -4.976 -3.310 7.459 1.00 98.44 83 PHE A CA 1
ATOM 683 C C . PHE A 1 83 ? -3.744 -2.818 6.690 1.00 98.44 83 PHE A C 1
ATOM 685 O O . PHE A 1 83 ? -2.807 -3.590 6.453 1.00 98.44 83 PHE A O 1
ATOM 692 N N . ILE A 1 84 ? -3.736 -1.540 6.319 1.00 98.56 84 ILE A N 1
ATOM 693 C CA . ILE A 1 84 ? -2.650 -0.855 5.621 1.00 98.56 84 ILE A CA 1
ATOM 694 C C . ILE A 1 84 ? -2.363 0.449 6.363 1.00 98.56 84 ILE A C 1
ATOM 696 O O . ILE A 1 84 ? -3.104 1.420 6.249 1.00 98.56 84 ILE A O 1
ATOM 700 N N . GLU A 1 85 ? -1.228 0.511 7.061 1.00 98.25 85 GLU A N 1
ATOM 701 C CA . GLU A 1 85 ? -0.808 1.747 7.726 1.00 98.25 85 GLU A CA 1
ATOM 702 C C . GLU A 1 85 ? -0.654 2.921 6.744 1.00 98.25 85 GLU A C 1
ATOM 704 O O . GLU A 1 85 ? -0.354 2.759 5.556 1.00 98.25 85 GLU A O 1
ATOM 709 N N . TYR A 1 86 ? -0.771 4.136 7.265 1.00 97.56 86 TYR A N 1
ATOM 710 C CA . TYR A 1 86 ? -0.799 5.375 6.506 1.00 97.56 86 TYR A CA 1
ATOM 711 C C . TYR A 1 86 ? 0.367 5.520 5.518 1.00 97.56 86 TYR A C 1
ATOM 713 O O . TYR A 1 86 ? 0.154 5.807 4.336 1.00 97.56 86 TYR A O 1
ATOM 721 N N . LYS A 1 87 ? 1.613 5.265 5.946 1.00 96.81 87 LYS A N 1
ATOM 722 C CA . LYS A 1 87 ? 2.788 5.368 5.053 1.00 96.81 87 LYS A CA 1
ATOM 723 C C . LYS A 1 87 ? 2.781 4.342 3.907 1.00 96.81 87 LYS A C 1
ATOM 725 O O . LYS A 1 87 ? 3.462 4.545 2.903 1.00 96.81 87 LYS A O 1
ATOM 730 N N . ASN A 1 88 ? 1.989 3.278 4.038 1.00 98.00 88 ASN A N 1
ATOM 731 C CA . ASN A 1 88 ? 1.826 2.224 3.043 1.00 98.00 88 ASN A CA 1
ATOM 732 C C . ASN A 1 88 ? 0.566 2.406 2.182 1.00 98.00 88 ASN A C 1
ATOM 734 O O . ASN A 1 88 ? 0.399 1.670 1.209 1.00 98.00 88 ASN A O 1
ATOM 738 N N . LEU A 1 89 ? -0.305 3.378 2.475 1.00 97.31 89 LEU A N 1
ATOM 739 C CA . LEU A 1 89 ? -1.450 3.689 1.618 1.00 97.31 89 LEU A CA 1
ATOM 740 C C . LEU A 1 89 ? -0.981 4.202 0.250 1.00 97.31 89 LEU A C 1
ATOM 742 O O . LEU A 1 89 ? -0.139 5.091 0.151 1.00 97.31 89 LEU A O 1
ATOM 746 N N . PHE A 1 90 ? -1.597 3.725 -0.832 1.00 95.81 90 PHE A N 1
ATOM 747 C CA . PHE A 1 90 ? -1.209 4.085 -2.204 1.00 95.81 90 PHE A CA 1
ATOM 748 C C . PHE A 1 90 ? -1.126 5.607 -2.435 1.00 95.81 90 PHE A C 1
ATOM 750 O O . PHE A 1 90 ? -0.244 6.104 -3.140 1.00 95.81 90 PHE A O 1
ATOM 757 N N . GLY A 1 91 ? -2.046 6.369 -1.833 1.00 91.56 91 GLY A N 1
ATOM 758 C CA . GLY A 1 91 ? -2.099 7.826 -1.956 1.00 91.56 91 GLY A CA 1
ATOM 759 C C . GLY A 1 91 ? -0.915 8.561 -1.316 1.00 91.56 91 GLY A C 1
ATOM 760 O O . GLY A 1 91 ? -0.588 9.669 -1.752 1.00 91.56 91 GLY A O 1
ATOM 761 N N . THR A 1 92 ? -0.244 7.975 -0.318 1.00 94.69 92 THR A N 1
ATOM 762 C CA . THR A 1 92 ? 0.856 8.637 0.404 1.00 94.69 92 THR A CA 1
ATOM 763 C C . THR A 1 92 ? 2.174 8.588 -0.362 1.00 94.69 92 THR A C 1
ATOM 765 O O . THR A 1 92 ? 2.956 9.538 -0.297 1.00 94.69 92 THR A O 1
ATOM 768 N N . TRP A 1 93 ? 2.370 7.580 -1.214 1.00 94.75 93 TRP A N 1
ATOM 769 C CA . TRP A 1 93 ? 3.556 7.430 -2.071 1.00 94.75 93 TRP A CA 1
ATOM 770 C C . TRP A 1 93 ? 3.723 8.531 -3.127 1.00 94.75 93 TRP A C 1
ATOM 772 O O . TRP A 1 93 ? 4.792 8.685 -3.720 1.00 94.75 93 TRP A O 1
ATOM 782 N N . LEU A 1 94 ? 2.661 9.297 -3.395 1.00 87.38 94 LEU A N 1
ATOM 783 C CA . LEU A 1 94 ? 2.663 10.405 -4.352 1.00 87.38 94 LEU A CA 1
ATOM 784 C C . LEU A 1 94 ? 2.559 11.785 -3.692 1.00 87.38 94 LEU A C 1
ATOM 786 O O . LEU A 1 94 ? 2.430 12.779 -4.416 1.00 87.38 94 LEU A O 1
ATOM 790 N N . LYS A 1 95 ? 2.586 11.871 -2.355 1.00 90.19 95 LYS A N 1
ATOM 791 C CA . LYS A 1 95 ? 2.548 13.161 -1.657 1.00 90.19 95 LYS A CA 1
ATOM 792 C C . LYS A 1 95 ? 3.805 13.991 -1.968 1.00 90.19 95 LYS A C 1
ATOM 794 O O . LYS A 1 95 ? 4.875 13.417 -2.208 1.00 90.19 95 LYS A O 1
ATOM 799 N N . PRO A 1 96 ? 3.701 15.336 -1.9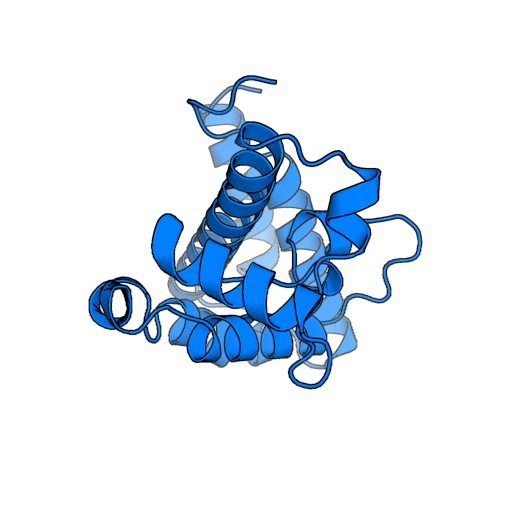75 1.00 80.75 96 PRO A N 1
ATOM 800 C CA . PRO A 1 96 ? 4.876 16.201 -2.020 1.00 80.75 96 PRO A CA 1
ATOM 801 C C . PRO A 1 96 ? 5.839 15.799 -0.896 1.00 80.75 96 PRO A C 1
ATOM 803 O O . PRO A 1 96 ? 5.401 15.603 0.233 1.00 80.75 96 PRO A O 1
ATOM 806 N N . ASN A 1 97 ? 7.124 15.639 -1.218 1.00 84.44 97 ASN A N 1
ATOM 807 C CA . ASN A 1 97 ? 8.185 15.172 -0.308 1.00 84.44 97 ASN A CA 1
ATOM 808 C C . ASN A 1 97 ? 8.145 13.682 0.078 1.00 84.44 97 ASN A C 1
ATOM 810 O O . ASN A 1 97 ? 8.865 13.270 0.978 1.00 84.44 97 ASN A O 1
ATOM 814 N N . SER A 1 98 ? 7.357 12.850 -0.611 1.00 87.81 98 SER A N 1
ATOM 815 C CA . SER A 1 98 ? 7.436 11.400 -0.414 1.00 87.81 98 SER A CA 1
ATOM 816 C C . SER A 1 98 ? 8.800 10.850 -0.861 1.00 87.81 98 SER A C 1
ATOM 818 O O . SER A 1 98 ? 9.154 10.893 -2.049 1.00 87.81 98 SER A O 1
ATOM 820 N N . GLU A 1 99 ? 9.536 10.261 0.082 1.00 89.25 99 GLU A N 1
ATOM 821 C CA . GLU A 1 99 ? 10.798 9.548 -0.167 1.00 89.25 99 GLU A CA 1
ATOM 822 C C . GLU A 1 99 ? 10.598 8.124 -0.707 1.00 89.25 99 GLU A C 1
ATOM 824 O O . GLU A 1 99 ? 11.558 7.373 -0.834 1.00 89.25 99 GLU A O 1
ATOM 829 N N . PHE A 1 100 ? 9.368 7.781 -1.114 1.00 93.88 100 PHE A N 1
ATOM 830 C CA . PHE A 1 100 ? 8.984 6.445 -1.561 1.00 93.88 100 PHE A CA 1
ATOM 831 C C . PHE A 1 100 ? 10.009 5.782 -2.492 1.00 93.88 100 PHE A C 1
ATOM 833 O O . PHE A 1 100 ? 10.484 6.376 -3.471 1.00 93.88 100 PHE A O 1
ATOM 840 N N . SER A 1 101 ? 10.273 4.514 -2.220 1.00 95.00 101 SER A N 1
ATOM 841 C CA . SER A 1 101 ? 11.230 3.656 -2.894 1.00 95.00 101 SER A CA 1
ATOM 842 C C . SER A 1 101 ? 10.632 2.280 -3.190 1.00 95.00 101 SER A C 1
ATOM 844 O O . SER A 1 101 ? 9.574 1.894 -2.693 1.00 95.00 101 SER A O 1
ATOM 846 N N . VAL A 1 102 ? 11.333 1.492 -4.005 1.00 94.50 102 VAL A N 1
ATOM 847 C CA . VAL A 1 102 ? 10.983 0.077 -4.211 1.00 94.50 102 VAL A CA 1
ATOM 848 C C . VAL A 1 102 ? 11.039 -0.738 -2.907 1.00 94.50 102 VAL A C 1
ATOM 850 O O . VAL A 1 102 ? 10.296 -1.709 -2.769 1.00 94.50 102 VAL A O 1
ATOM 853 N N . ALA A 1 103 ? 11.875 -0.333 -1.942 1.00 95.62 103 ALA A N 1
ATOM 854 C CA . ALA A 1 103 ? 11.956 -0.980 -0.636 1.00 95.62 103 ALA A CA 1
ATOM 855 C C . ALA A 1 103 ? 10.690 -0.728 0.193 1.00 95.62 103 ALA A C 1
ATOM 857 O O . ALA A 1 103 ? 10.201 -1.660 0.826 1.00 95.62 103 ALA A O 1
ATOM 858 N N . ASP A 1 104 ? 10.118 0.477 0.112 1.00 96.69 104 ASP A N 1
ATOM 859 C CA . ASP A 1 104 ? 8.867 0.815 0.799 1.00 96.69 104 ASP A CA 1
ATOM 860 C C . ASP A 1 104 ? 7.699 -0.005 0.259 1.00 96.69 104 ASP A C 1
ATOM 862 O O . ASP A 1 104 ? 6.937 -0.565 1.040 1.00 96.69 104 ASP A O 1
ATOM 866 N N . LEU A 1 105 ? 7.596 -0.175 -1.068 1.00 96.50 105 LEU A N 1
ATOM 867 C CA . LEU A 1 105 ? 6.589 -1.078 -1.633 1.00 96.50 105 LEU A CA 1
ATOM 868 C C . LEU A 1 105 ? 6.796 -2.513 -1.145 1.00 96.50 105 LEU A C 1
ATOM 870 O O . LEU A 1 105 ? 5.843 -3.152 -0.724 1.00 96.50 105 LEU A O 1
ATOM 874 N N . ASN A 1 106 ? 8.024 -3.031 -1.188 1.00 96.00 106 ASN A N 1
ATOM 875 C CA . ASN A 1 106 ? 8.299 -4.387 -0.712 1.00 96.00 106 ASN A CA 1
ATOM 876 C C . ASN A 1 106 ? 7.924 -4.556 0.774 1.00 96.00 106 ASN A C 1
ATOM 878 O O . ASN A 1 106 ? 7.337 -5.568 1.150 1.00 96.00 106 ASN A O 1
ATOM 882 N N . GLY A 1 107 ? 8.221 -3.552 1.605 1.00 97.25 107 GLY A N 1
ATOM 883 C CA . GLY A 1 107 ? 7.805 -3.494 3.005 1.00 97.25 107 GLY A CA 1
ATOM 884 C C . GLY A 1 107 ? 6.286 -3.494 3.160 1.00 97.25 107 GLY A C 1
ATOM 885 O O . GLY A 1 107 ? 5.756 -4.312 3.905 1.00 97.25 107 GLY A O 1
ATOM 886 N N . ALA A 1 108 ? 5.588 -2.660 2.391 1.00 97.88 108 ALA A N 1
ATOM 887 C CA . ALA A 1 108 ? 4.134 -2.569 2.389 1.00 97.88 108 ALA A CA 1
ATOM 888 C C . ALA A 1 108 ? 3.455 -3.890 1.989 1.00 97.88 108 ALA A C 1
ATOM 890 O O . ALA A 1 108 ? 2.509 -4.312 2.648 1.00 97.88 108 ALA A O 1
ATOM 891 N N . LEU A 1 109 ? 3.964 -4.584 0.962 1.00 97.44 109 LEU A N 1
ATOM 892 C CA . LEU A 1 109 ? 3.456 -5.899 0.548 1.00 97.44 109 LEU A CA 1
ATOM 893 C C . LEU A 1 109 ? 3.655 -6.955 1.646 1.00 97.44 109 LEU A C 1
ATOM 895 O O . LEU A 1 109 ? 2.744 -7.728 1.931 1.00 97.44 109 LEU A O 1
ATOM 899 N N . ASN A 1 110 ? 4.816 -6.947 2.307 1.00 96.69 110 ASN A N 1
ATOM 900 C CA . ASN A 1 110 ? 5.080 -7.835 3.440 1.00 96.69 110 ASN A CA 1
ATOM 901 C C . ASN A 1 110 ? 4.189 -7.517 4.648 1.00 96.69 110 ASN A C 1
ATOM 903 O O . ASN A 1 110 ? 3.734 -8.437 5.324 1.00 96.69 110 ASN A O 1
ATOM 907 N N . SER A 1 111 ? 3.970 -6.235 4.965 1.00 97.50 111 SER A N 1
ATOM 908 C CA . SER A 1 111 ? 3.050 -5.829 6.036 1.00 97.50 111 SER A CA 1
ATOM 909 C C . SER A 1 111 ? 1.622 -6.242 5.713 1.00 97.50 111 SER A C 1
ATOM 911 O O . SER A 1 111 ? 0.969 -6.819 6.575 1.00 97.50 111 SER A O 1
ATOM 913 N N . PHE A 1 112 ? 1.174 -6.057 4.468 1.00 97.88 112 PHE A N 1
ATOM 914 C CA . PHE A 1 112 ? -0.138 -6.518 4.029 1.00 97.88 112 PHE A CA 1
ATOM 915 C C . PHE A 1 112 ? -0.311 -8.019 4.285 1.00 97.88 112 PHE A C 1
ATOM 917 O O . PHE A 1 112 ? -1.233 -8.395 4.998 1.00 97.88 112 PHE A O 1
ATOM 924 N N . ASP A 1 113 ? 0.615 -8.867 3.818 1.00 95.56 113 ASP A N 1
ATOM 925 C CA . ASP A 1 113 ? 0.524 -10.322 4.019 1.00 95.56 113 ASP A CA 1
ATOM 926 C C . ASP A 1 113 ? 0.467 -10.726 5.510 1.00 95.56 113 ASP A C 1
ATOM 928 O O . ASP A 1 113 ? -0.244 -11.668 5.871 1.00 95.56 113 ASP A O 1
ATOM 932 N N . ARG A 1 114 ? 1.170 -10.009 6.404 1.00 96.06 114 ARG A N 1
ATOM 933 C CA . ARG A 1 114 ? 1.101 -10.249 7.862 1.00 96.06 114 ARG A CA 1
ATOM 934 C C . ARG A 1 114 ? -0.215 -9.784 8.484 1.00 96.06 114 ARG A C 1
ATOM 936 O O . ARG A 1 114 ? -0.698 -10.414 9.424 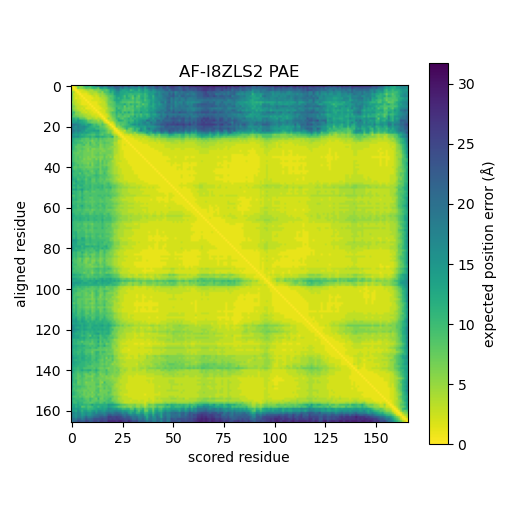1.00 96.06 114 ARG A O 1
ATOM 943 N N . LEU A 1 115 ? -0.762 -8.676 7.992 1.00 97.19 115 LEU A N 1
ATOM 944 C CA . LEU A 1 115 ? -1.912 -7.984 8.573 1.00 97.19 115 LEU A CA 1
ATOM 945 C C . LEU A 1 115 ? -3.240 -8.394 7.929 1.00 97.19 115 LEU A C 1
ATOM 947 O O . LEU A 1 115 ? -4.284 -7.870 8.301 1.00 97.19 115 LEU A O 1
ATOM 951 N N . ILE A 1 116 ? -3.254 -9.386 7.037 1.00 97.19 116 ILE A N 1
ATOM 952 C CA . ILE A 1 116 ? -4.494 -10.046 6.618 1.00 97.19 116 ILE A CA 1
ATOM 953 C C . ILE A 1 116 ? -5.180 -10.682 7.840 1.00 97.19 116 ILE A C 1
ATOM 955 O O . ILE A 1 116 ? -4.550 -11.269 8.727 1.00 97.19 116 ILE A O 1
ATOM 959 N N . SER A 1 117 ? -6.502 -10.559 7.904 1.00 96.44 117 SER A N 1
ATOM 960 C CA . SER A 1 117 ? -7.327 -11.265 8.881 1.00 96.44 117 SER A CA 1
ATOM 961 C C . SER A 1 117 ? -7.291 -12.774 8.627 1.00 96.44 117 SER A C 1
ATOM 963 O O . SER A 1 117 ? -7.431 -13.197 7.475 1.00 96.44 117 SER A O 1
ATOM 965 N N . PRO A 1 118 ? -7.184 -13.620 9.670 1.00 94.62 118 PRO A N 1
ATOM 966 C CA . PRO A 1 118 ? -7.201 -15.074 9.511 1.00 94.62 118 PRO A CA 1
ATOM 967 C C . PRO A 1 118 ? -8.383 -15.590 8.675 1.00 94.62 118 PRO A C 1
ATOM 969 O O . PRO A 1 118 ? -8.211 -16.501 7.867 1.00 94.62 118 PRO A O 1
ATOM 972 N N . ASN A 1 119 ? -9.554 -14.954 8.793 1.00 92.88 119 ASN A N 1
ATOM 973 C CA . ASN A 1 119 ? -10.769 -15.338 8.067 1.00 92.88 119 ASN A CA 1
ATOM 974 C C . ASN A 1 119 ? -10.695 -15.041 6.558 1.00 92.88 119 ASN A C 1
ATOM 976 O O . ASN A 1 119 ? -11.342 -15.718 5.762 1.00 92.88 119 ASN A O 1
ATOM 980 N N . TYR A 1 120 ? -9.876 -14.068 6.153 1.00 91.75 120 TYR A N 1
ATOM 981 C CA . TYR A 1 120 ? -9.725 -13.621 4.762 1.00 91.75 120 TYR A CA 1
ATOM 982 C C . TYR A 1 120 ? -8.439 -14.127 4.099 1.00 91.75 120 TYR A C 1
ATOM 984 O O . TYR A 1 120 ? -8.192 -13.855 2.923 1.00 91.75 120 TYR A O 1
ATOM 992 N N . ARG A 1 121 ? -7.631 -14.911 4.821 1.00 92.31 121 ARG A N 1
ATOM 993 C CA . ARG A 1 121 ? -6.347 -15.435 4.342 1.00 92.31 121 ARG A CA 1
ATOM 994 C C . ARG A 1 121 ? -6.470 -16.184 3.015 1.00 92.31 121 ARG A C 1
ATOM 996 O O . ARG A 1 121 ? -5.696 -15.933 2.104 1.00 92.31 121 ARG A O 1
ATOM 1003 N N . HIS A 1 122 ? -7.504 -17.009 2.865 1.00 89.38 122 HIS A N 1
ATOM 1004 C CA . HIS A 1 122 ? -7.769 -17.763 1.635 1.00 89.38 122 HIS A CA 1
ATOM 1005 C C . HIS A 1 122 ? -8.030 -16.886 0.392 1.00 89.38 122 HIS A C 1
ATOM 1007 O O . HIS A 1 122 ? -7.927 -17.382 -0.727 1.00 89.38 122 HIS A O 1
ATOM 1013 N N . VAL A 1 123 ? -8.380 -15.607 0.577 1.00 88.19 123 VAL A N 1
ATOM 1014 C CA . VAL A 1 123 ? -8.630 -14.647 -0.510 1.00 88.19 123 VAL A CA 1
ATOM 1015 C C . VAL A 1 123 ? -7.362 -13.876 -0.872 1.00 88.19 123 VAL A C 1
ATOM 1017 O O . VAL A 1 123 ? -7.095 -13.651 -2.050 1.00 88.19 123 VAL A O 1
ATOM 1020 N N . TYR A 1 124 ? -6.601 -13.446 0.136 1.00 92.44 124 TYR A N 1
ATOM 1021 C CA . TYR A 1 124 ? -5.546 -12.444 -0.039 1.00 92.44 124 TYR A CA 1
ATOM 1022 C C . TYR A 1 124 ? -4.121 -12.974 0.112 1.00 92.44 124 TYR A C 1
ATOM 1024 O O . TYR A 1 124 ? -3.190 -12.323 -0.355 1.00 92.44 124 TYR A O 1
ATOM 1032 N N . GLU A 1 125 ? -3.915 -14.122 0.753 1.00 90.19 125 GLU A N 1
ATOM 1033 C CA . GLU A 1 125 ? -2.568 -14.617 1.029 1.00 90.19 125 GLU A CA 1
ATOM 1034 C C . GLU A 1 125 ? -1.775 -14.840 -0.267 1.00 90.19 125 GLU A C 1
ATOM 1036 O O . GLU A 1 125 ? -2.254 -15.466 -1.214 1.00 90.19 125 GLU A O 1
ATOM 1041 N N . ASN A 1 126 ? -0.537 -14.335 -0.299 1.00 92.12 126 ASN A N 1
ATOM 1042 C CA . ASN A 1 126 ? 0.367 -14.396 -1.450 1.00 92.12 126 ASN A CA 1
ATOM 1043 C C . ASN A 1 126 ? -0.143 -13.680 -2.717 1.00 92.12 126 ASN A C 1
ATOM 1045 O O . ASN A 1 126 ? 0.473 -13.833 -3.779 1.00 92.12 126 ASN A O 1
ATOM 1049 N N . ILE A 1 127 ? -1.207 -12.870 -2.647 1.00 93.88 127 ILE A N 1
ATOM 1050 C CA . ILE A 1 127 ? -1.781 -12.203 -3.832 1.00 93.88 127 ILE A CA 1
ATOM 1051 C C . ILE A 1 127 ? -0.780 -11.270 -4.530 1.00 93.88 127 ILE A C 1
ATOM 1053 O O . ILE A 1 127 ? -0.858 -11.046 -5.740 1.00 93.88 127 ILE A O 1
ATOM 1057 N N . PHE A 1 128 ? 0.212 -10.771 -3.787 1.00 95.44 128 PHE A N 1
ATOM 1058 C CA . PHE A 1 128 ? 1.261 -9.887 -4.294 1.00 95.44 128 PHE A CA 1
ATOM 1059 C C . PHE A 1 128 ? 2.605 -10.566 -4.553 1.00 95.44 128 PHE A C 1
ATOM 1061 O O . PHE A 1 128 ? 3.545 -9.900 -4.992 1.00 95.44 128 PHE A O 1
ATOM 1068 N N . ARG A 1 129 ? 2.708 -11.886 -4.364 1.00 91.88 129 ARG A N 1
ATOM 1069 C CA . ARG A 1 129 ? 3.975 -12.623 -4.480 1.00 91.88 129 ARG A CA 1
ATOM 1070 C C . ARG A 1 129 ? 4.641 -12.451 -5.848 1.00 91.88 129 ARG A C 1
ATOM 1072 O O . ARG A 1 129 ? 5.857 -12.284 -5.930 1.00 91.88 129 ARG A O 1
ATOM 1079 N N . THR A 1 130 ? 3.852 -12.438 -6.924 1.00 88.44 130 THR A N 1
ATOM 1080 C CA . THR A 1 130 ? 4.352 -12.214 -8.292 1.00 88.44 130 THR A CA 1
ATOM 1081 C C . THR A 1 130 ? 4.922 -10.809 -8.471 1.00 88.44 130 THR A C 1
ATOM 1083 O O . THR A 1 130 ? 6.009 -10.658 -9.027 1.00 88.44 130 THR A O 1
ATOM 1086 N N . LEU A 1 131 ? 4.223 -9.780 -7.976 1.00 91.25 131 LEU A N 1
ATOM 1087 C CA . LEU A 1 131 ? 4.717 -8.402 -8.009 1.00 91.25 131 LEU A CA 1
ATOM 1088 C C . LEU A 1 131 ? 6.017 -8.284 -7.215 1.00 91.25 131 LEU A C 1
ATOM 1090 O O . LEU A 1 131 ? 6.990 -7.737 -7.725 1.00 91.25 131 LEU A O 1
ATOM 1094 N N . GLN A 1 132 ? 6.047 -8.852 -6.010 1.00 91.94 132 GLN A N 1
ATOM 1095 C CA . GLN A 1 132 ? 7.192 -8.807 -5.111 1.00 91.94 132 GLN A CA 1
ATOM 1096 C C . GLN A 1 132 ? 8.447 -9.437 -5.732 1.00 91.94 132 GLN A C 1
ATOM 1098 O O . GLN A 1 132 ? 9.499 -8.800 -5.789 1.00 91.94 132 GLN A O 1
ATOM 1103 N N . ALA A 1 133 ? 8.324 -10.646 -6.292 1.00 89.88 133 ALA A N 1
ATOM 1104 C CA . ALA A 1 133 ? 9.411 -11.319 -7.008 1.00 89.88 133 ALA A CA 1
ATOM 1105 C C . ALA A 1 133 ? 9.846 -10.566 -8.281 1.00 89.88 133 ALA A C 1
ATOM 1107 O O . ALA A 1 133 ? 10.970 -10.721 -8.762 1.00 89.88 133 ALA A O 1
ATOM 1108 N N . GLY A 1 134 ? 8.947 -9.755 -8.836 1.00 87.19 134 GLY A N 1
ATOM 1109 C CA . GLY A 1 134 ? 9.154 -8.969 -10.040 1.00 87.19 134 GLY A CA 1
ATOM 1110 C C . GLY A 1 134 ? 9.807 -7.605 -9.839 1.00 87.19 134 GLY A C 1
ATOM 1111 O O . GLY A 1 134 ? 10.318 -7.044 -10.811 1.00 87.19 134 GLY A O 1
ATOM 1112 N N . LEU A 1 135 ? 9.830 -7.067 -8.613 1.00 87.62 135 LEU A N 1
ATOM 1113 C CA . LEU A 1 135 ? 10.332 -5.713 -8.336 1.00 87.62 135 LEU A CA 1
ATOM 1114 C C . LEU A 1 135 ? 11.784 -5.519 -8.788 1.00 87.62 135 LEU A C 1
ATOM 1116 O O . LEU A 1 135 ? 12.122 -4.482 -9.362 1.00 87.62 135 LEU A O 1
ATOM 1120 N N . SER A 1 136 ? 12.625 -6.539 -8.605 1.00 87.12 136 SER A N 1
ATOM 1121 C CA . SER A 1 136 ? 14.031 -6.519 -9.026 1.00 87.12 136 SER A CA 1
ATOM 1122 C C . SER A 1 136 ? 14.201 -6.386 -10.543 1.00 87.12 136 SER A C 1
ATOM 1124 O O . SER A 1 136 ? 15.209 -5.861 -11.008 1.00 87.12 136 SER A O 1
ATOM 1126 N N . LYS A 1 137 ? 13.197 -6.798 -11.326 1.00 86.44 137 LYS A N 1
ATOM 1127 C CA . LYS A 1 137 ? 13.204 -6.737 -12.794 1.00 86.44 137 LYS A CA 1
ATOM 1128 C C . LYS A 1 137 ? 12.757 -5.382 -13.345 1.00 86.44 137 LYS A C 1
ATOM 1130 O O . LYS A 1 137 ? 12.829 -5.164 -14.550 1.00 86.44 137 LYS A O 1
ATOM 1135 N N . LEU A 1 138 ? 12.295 -4.460 -12.493 1.00 84.06 138 LEU A N 1
ATOM 1136 C CA . LEU A 1 138 ? 11.857 -3.123 -12.915 1.00 84.06 138 LEU A CA 1
ATOM 1137 C C . LEU A 1 138 ? 13.019 -2.196 -13.314 1.00 84.06 138 LEU A C 1
ATOM 1139 O O . LEU A 1 138 ? 12.791 -1.148 -13.920 1.00 84.06 138 LEU A O 1
ATOM 1143 N N . GLY A 1 139 ? 14.257 -2.564 -12.984 1.00 85.25 139 GLY A N 1
ATOM 1144 C CA . GLY A 1 139 ? 15.457 -1.801 -13.305 1.00 85.25 139 GLY A CA 1
ATOM 1145 C C . GLY A 1 139 ? 16.725 -2.484 -12.799 1.00 85.25 139 GLY A C 1
ATOM 1146 O O . GLY A 1 139 ? 16.670 -3.380 -11.964 1.00 85.25 139 GLY A O 1
ATOM 1147 N N . GLU A 1 140 ? 17.873 -2.033 -13.295 1.00 86.19 140 GLU A N 1
ATOM 1148 C CA . GLU A 1 140 ? 19.194 -2.617 -13.009 1.00 86.19 140 GLU A CA 1
ATOM 1149 C C . GLU A 1 140 ? 19.698 -2.309 -11.586 1.00 86.19 140 GLU A C 1
ATOM 1151 O O . GLU A 1 140 ? 20.607 -2.964 -11.090 1.00 86.19 140 GLU A O 1
ATOM 1156 N N . ASN A 1 141 ? 19.120 -1.306 -10.918 1.00 90.31 141 ASN A N 1
ATOM 1157 C CA . ASN A 1 141 ? 19.459 -0.907 -9.549 1.00 90.31 141 ASN A CA 1
ATOM 1158 C C . ASN A 1 141 ? 18.261 -0.252 -8.838 1.00 90.31 141 ASN A C 1
ATOM 1160 O O . ASN A 1 141 ? 17.282 0.137 -9.481 1.00 90.31 141 ASN A O 1
ATOM 1164 N N . THR A 1 142 ? 18.363 -0.046 -7.523 1.00 91.12 142 THR A N 1
ATOM 1165 C CA . THR A 1 142 ? 17.299 0.526 -6.674 1.00 91.12 142 THR A CA 1
ATOM 1166 C C . THR A 1 142 ? 16.752 1.858 -7.196 1.00 91.12 142 THR A C 1
ATOM 1168 O O . THR A 1 142 ? 15.542 2.091 -7.163 1.00 91.12 142 THR A O 1
ATOM 1171 N N . ALA A 1 143 ? 17.616 2.734 -7.722 1.00 91.88 143 ALA A N 1
ATOM 1172 C CA . ALA A 1 143 ? 17.205 4.038 -8.240 1.00 91.88 143 ALA A CA 1
ATOM 1173 C C . ALA A 1 143 ? 16.352 3.907 -9.513 1.00 91.88 143 ALA A C 1
ATOM 1175 O O . ALA A 1 143 ? 15.315 4.562 -9.652 1.00 91.88 143 ALA A O 1
ATOM 1176 N N . THR A 1 144 ? 16.759 3.037 -10.441 1.00 90.25 144 THR A N 1
ATOM 1177 C CA . THR A 1 144 ? 16.008 2.778 -11.679 1.00 90.25 144 THR A CA 1
ATOM 1178 C C . THR A 1 144 ? 14.706 2.021 -11.418 1.00 90.25 144 THR A C 1
ATOM 1180 O O . THR A 1 144 ? 13.681 2.405 -11.981 1.00 90.25 144 THR A O 1
ATOM 1183 N N . GLN A 1 145 ? 14.706 1.045 -10.504 1.00 91.00 145 GLN A N 1
ATOM 1184 C CA . GLN A 1 145 ? 13.503 0.334 -10.047 1.00 91.00 145 GLN A CA 1
ATOM 1185 C C . GLN A 1 145 ? 12.496 1.297 -9.411 1.00 91.00 145 GLN A C 1
ATOM 1187 O O . GLN A 1 145 ? 11.334 1.340 -9.808 1.00 91.00 145 GLN A O 1
ATOM 1192 N N . THR A 1 146 ? 12.958 2.145 -8.487 1.00 92.31 146 THR A N 1
ATOM 1193 C CA . THR A 1 146 ? 12.123 3.163 -7.834 1.00 92.31 146 THR A CA 1
ATOM 1194 C C . THR A 1 146 ? 11.533 4.137 -8.851 1.00 92.31 146 THR A C 1
ATOM 1196 O O . THR A 1 146 ? 10.349 4.462 -8.789 1.00 92.31 146 THR A O 1
ATOM 1199 N N . ARG A 1 147 ? 12.323 4.588 -9.834 1.00 90.06 147 ARG A N 1
ATOM 1200 C CA . ARG A 1 147 ? 11.836 5.479 -10.898 1.00 90.06 147 ARG A CA 1
ATOM 1201 C C . ARG A 1 147 ? 10.762 4.808 -11.757 1.00 90.06 147 ARG A C 1
ATOM 1203 O O . ARG A 1 147 ? 9.727 5.420 -12.019 1.00 90.06 147 ARG A O 1
ATOM 1210 N N . ALA A 1 148 ? 11.002 3.571 -12.189 1.00 87.75 148 ALA A N 1
ATOM 1211 C CA . ALA A 1 148 ? 10.049 2.775 -12.957 1.00 87.75 148 ALA A CA 1
ATOM 1212 C C . ALA A 1 148 ? 8.729 2.599 -12.191 1.00 87.75 148 ALA A C 1
ATOM 1214 O O . ALA A 1 148 ? 7.653 2.861 -12.729 1.00 87.75 148 ALA A O 1
ATOM 1215 N N . LEU A 1 149 ? 8.823 2.259 -10.907 1.00 90.50 149 LEU A N 1
ATOM 1216 C CA . LEU A 1 149 ? 7.677 2.088 -10.028 1.00 90.50 149 LEU A CA 1
ATOM 1217 C C . LEU A 1 149 ? 6.909 3.397 -9.791 1.00 90.50 149 LEU A C 1
ATOM 1219 O O . LEU A 1 149 ? 5.689 3.418 -9.917 1.00 90.50 149 LEU A O 1
ATOM 1223 N N . LYS A 1 150 ? 7.595 4.522 -9.544 1.00 90.50 150 LYS A N 1
ATOM 1224 C CA . LYS A 1 150 ? 6.943 5.841 -9.430 1.00 90.50 150 LYS A CA 1
ATOM 1225 C C . LYS A 1 150 ? 6.170 6.210 -10.698 1.00 90.50 150 LYS A C 1
ATOM 1227 O O . LYS A 1 150 ? 5.092 6.792 -10.604 1.00 90.50 150 LYS A O 1
ATOM 1232 N N . ASN A 1 151 ? 6.684 5.866 -11.879 1.00 86.44 151 ASN A N 1
ATOM 1233 C CA . ASN A 1 151 ? 5.971 6.094 -13.139 1.00 86.44 151 ASN A CA 1
ATOM 1234 C C . ASN A 1 151 ? 4.703 5.233 -13.245 1.00 86.44 151 ASN A C 1
ATOM 1236 O O . ASN A 1 151 ? 3.659 5.746 -13.647 1.00 86.44 151 ASN A O 1
ATOM 1240 N N . LEU A 1 152 ? 4.778 3.962 -12.837 1.00 86.19 152 LEU A N 1
ATOM 1241 C CA . LEU A 1 152 ? 3.621 3.064 -12.760 1.00 86.19 152 LEU A CA 1
ATOM 1242 C C . LEU A 1 152 ? 2.554 3.591 -11.798 1.00 86.19 152 LEU A C 1
ATOM 1244 O O . LEU A 1 152 ? 1.388 3.703 -12.161 1.00 86.19 152 LEU A O 1
ATOM 1248 N N . ILE A 1 153 ? 2.954 3.978 -10.590 1.00 89.81 153 ILE A N 1
ATOM 1249 C CA . ILE A 1 153 ? 2.044 4.499 -9.566 1.00 89.81 153 ILE A CA 1
ATOM 1250 C C . ILE A 1 153 ? 1.367 5.787 -10.057 1.00 89.81 153 ILE A C 1
ATOM 1252 O O . ILE A 1 153 ? 0.153 5.921 -9.936 1.00 89.81 153 ILE A O 1
ATOM 1256 N N . LYS A 1 154 ? 2.103 6.711 -10.693 1.00 87.38 154 LYS A N 1
ATOM 1257 C CA . LYS A 1 154 ? 1.523 7.934 -11.284 1.00 87.38 154 LYS A CA 1
ATOM 1258 C C . LYS A 1 154 ? 0.480 7.636 -12.361 1.00 87.38 154 LYS A C 1
ATOM 1260 O O . LYS A 1 154 ? -0.549 8.296 -12.406 1.00 87.38 154 LYS A O 1
ATOM 1265 N N . LEU A 1 155 ? 0.737 6.646 -13.209 1.00 82.62 155 LEU A N 1
ATOM 1266 C CA . LEU A 1 155 ? -0.201 6.207 -14.241 1.00 82.62 155 LEU A CA 1
ATOM 1267 C C . LEU A 1 155 ? -1.486 5.618 -13.641 1.00 82.62 155 LEU A C 1
ATOM 1269 O O . LEU A 1 155 ? -2.579 5.864 -14.146 1.00 82.62 155 LEU A O 1
ATOM 1273 N N . ILE A 1 156 ? -1.333 4.842 -12.568 1.00 84.94 156 ILE A N 1
ATOM 1274 C CA . ILE A 1 156 ? -2.415 4.159 -11.853 1.00 84.94 156 ILE A CA 1
ATOM 1275 C C . ILE A 1 156 ? -3.211 5.140 -10.971 1.00 84.94 156 ILE A C 1
ATOM 1277 O O . ILE A 1 156 ? -4.403 4.941 -10.746 1.00 84.94 156 ILE A O 1
ATOM 1281 N N . LYS A 1 157 ? -2.599 6.238 -10.511 1.00 83.62 157 LYS A N 1
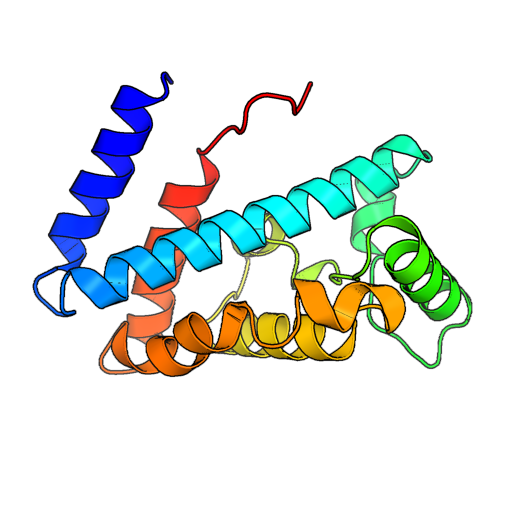ATOM 1282 C CA . LYS A 1 157 ? -3.253 7.279 -9.698 1.00 83.62 157 LYS A CA 1
ATOM 1283 C C . LYS A 1 157 ? -4.542 7.796 -10.332 1.00 83.62 157 LYS A C 1
ATOM 1285 O O . LYS A 1 157 ? -5.550 7.933 -9.647 1.00 83.62 157 LYS A O 1
ATOM 1290 N N . ASP A 1 158 ? -4.510 8.059 -11.635 1.00 74.25 158 ASP A N 1
ATOM 1291 C CA . ASP A 1 158 ? -5.632 8.663 -12.358 1.00 74.25 158 ASP A CA 1
ATOM 1292 C C . ASP A 1 158 ? -6.773 7.662 -12.643 1.00 74.25 158 ASP A C 1
ATOM 1294 O O . ASP A 1 158 ? -7.803 8.036 -13.219 1.00 74.25 158 ASP A O 1
ATOM 1298 N N . LEU A 1 159 ? -6.614 6.388 -12.257 1.00 71.31 159 LEU A N 1
ATOM 1299 C CA . LEU A 1 159 ? -7.656 5.371 -12.365 1.00 71.31 159 LEU A CA 1
ATOM 1300 C C . LEU A 1 159 ? -8.766 5.644 -11.349 1.00 71.31 159 LEU A C 1
ATOM 1302 O O . LEU A 1 159 ? -8.574 5.528 -10.137 1.00 71.31 159 LEU A O 1
ATOM 1306 N N . ARG A 1 160 ? -9.955 5.956 -11.872 1.00 63.53 160 ARG A N 1
ATOM 1307 C CA . ARG A 1 160 ? -11.203 6.005 -11.105 1.00 63.53 160 ARG A CA 1
ATOM 1308 C C . ARG A 1 160 ? -11.960 4.699 -11.319 1.00 63.53 160 ARG A C 1
ATOM 1310 O O . ARG A 1 160 ? -12.261 4.358 -12.466 1.00 63.53 160 ARG A O 1
ATOM 1317 N N . PHE A 1 161 ? -12.270 3.987 -10.239 1.00 60.16 161 PHE A N 1
ATOM 1318 C CA . PHE A 1 161 ? -13.084 2.774 -10.299 1.00 60.16 161 PHE A CA 1
ATOM 1319 C C . PHE A 1 161 ? -14.569 3.136 -10.123 1.00 60.16 161 PHE A C 1
ATOM 1321 O O . PHE A 1 161 ? -14.894 3.960 -9.267 1.00 60.16 161 PHE A O 1
ATOM 1328 N N . PRO A 1 162 ? -15.485 2.591 -10.949 1.00 44.69 162 PRO A N 1
ATOM 1329 C CA . PRO A 1 162 ? -16.918 2.840 -10.793 1.00 44.69 162 PRO A CA 1
ATOM 1330 C C . PRO A 1 162 ? -17.397 2.373 -9.412 1.00 44.69 162 PRO A C 1
ATOM 1332 O O . PRO A 1 162 ? -17.090 1.250 -9.028 1.00 44.69 162 PRO A O 1
ATOM 1335 N N . GLY A 1 163 ? -18.150 3.214 -8.696 1.00 49.62 163 GLY A N 1
ATOM 1336 C CA . GLY A 1 163 ? -18.686 2.908 -7.358 1.00 49.62 163 GLY A CA 1
ATOM 1337 C C . GLY A 1 163 ? -18.040 3.685 -6.206 1.00 49.62 163 GLY A C 1
ATOM 1338 O O . GLY A 1 163 ? -18.572 3.665 -5.105 1.00 49.62 163 GLY A O 1
ATOM 1339 N N . GLN A 1 164 ? -16.949 4.418 -6.455 1.00 44.03 164 GLN A N 1
ATOM 1340 C CA . GLN A 1 164 ? -16.394 5.381 -5.499 1.00 44.03 164 GLN A CA 1
ATOM 1341 C C . GLN A 1 164 ? -17.023 6.756 -5.748 1.00 44.03 164 GLN A C 1
ATOM 1343 O O . GLN A 1 164 ? -16.702 7.432 -6.731 1.00 44.03 164 GLN A O 1
ATOM 1348 N N . ILE A 1 165 ? -17.991 7.110 -4.906 1.00 33.38 165 ILE A N 1
ATOM 1349 C CA . ILE A 1 165 ? -18.649 8.418 -4.890 1.00 33.38 165 ILE A CA 1
ATOM 1350 C C . ILE A 1 165 ? -17.711 9.366 -4.127 1.00 33.38 165 ILE A C 1
ATOM 1352 O O . ILE A 1 165 ? -17.292 9.029 -3.023 1.00 33.38 165 ILE A O 1
ATOM 1356 N N . TRP A 1 166 ? -17.330 10.481 -4.755 1.00 41.00 166 TRP A N 1
ATOM 1357 C CA . TRP A 1 166 ? -16.646 11.599 -4.093 1.00 41.00 166 TRP A CA 1
ATOM 1358 C C . TRP A 1 166 ? -17.689 12.532 -3.495 1.00 41.00 166 TRP A C 1
ATOM 1360 O O . TRP A 1 166 ? -18.700 12.760 -4.202 1.00 41.00 166 TRP A O 1
#

Sequence (166 aa):
MNKQQLANKIWASANKMRSKIEANQYKDYILSLIFYKLLSDNEVNYLKSIGWTDEDIVTLVENHEDQEAVMMMEYCRNNIGYFIEYKNLFGTWLKPNSEFSVADLNGALNSFDRLISPNYRHVYENIFRTLQAGLSKLGENTATQTRALKNLIKLIKDLRFPGQIW

Secondary structure (DSSP, 8-state):
--HHHHHHHHHHHHHHHTTTS-HHHHHHHHHHHHHHHHHHHHHHHHHHHTT--HHHHTT----SS-HHHHHHHHHHHHHHS----GGGSTTGGGSTT----HHHHHHHHHHHHHHS-GGGHHHHTTTTHHHHHHGGGG-SSHHHHHHHHHHHHHHHHT-PPTT---